Protein 2XKI (pdb70)

Sequence (110 aa):
MVNWAAVVDDFYYQELFKAHPEYQNKFGFKGVALGSLKGNAAYKTQAGKTVDYINAAIGGSADAAGLASRHKGRNVGSSAEFHNAKACLAKACSAHGAPDLGHAIDDILSHL

B-factor: mean 14.35, std 7.24, range [3.32, 55.26]

CATH classification: 1.10.490.10

Foldseek 3Di:
DQPLLQLLLQLVLLLCVVVVVVLCLFPCNPPDSVCLVVDPRSVVVSVVVSVQLVCVVVVNHDLLVVLVVCVVSVHALVSLVSSLVSSQVSCVVRVHDRCNVVSVSNNVND

Secondary structure (DSSP, 8-state):
---HHHHHHHHHHHHHHH-GGGGGGSTTTT--GGGGGG-HHHHHHHHHHHHHHHHHHHT---HHHHHHHHHTTT--HHHHHHHHHHHHHHHHHTTPPP-HHHHHHHHTT-

Solvent-accessible surface area: 6294 Å² total; per-residue (Å²): 239,71,90,19,56,27,0,0,35,52,16,13,54,44,12,2,160,62,38,82,101,39,13,82,102,59,70,2,131,73,42,68,51,80,58,0,105,78,33,83,40,3,159,82,50,10,33,132,23,26,93,37,10,72,27,30,102,66,69,89,34,88,14,47,11,45,0,68,164,52,113,63,164,127,22,23,43,73,42,19,103,51,12,64,67,13,9,39,125,1,2,87,78,76,74,14,83,90,12,9,156,16,18,59,80,2,21,86,82,60

Organism: Cerebratulus lacteus (NCBI:txid6221)

InterPro domains:
  IPR000971 Globin [PF00042] (10-109)
  IPR000971 Globin [PS01033] (1-110)
  IPR009050 Globin-like superfamily [SSF46458] (3-108)
  IPR012292 Globin/Protoglobin [G3DSA:1.10.490.10] (1-110)
  IPR044399 Myoglobin-like, M family globin domain [cd01040] (9-110)

Nearest PDB structures (foldseek):
  1v07-assembly1_A  TM=1.008E+00  e=3.390E-16  Cerebratulus lacteus
  4f6b-assembly1_A  TM=1.008E+00  e=4.640E-16  Cerebratulus lacteus
  4f6g-assembly1_A  TM=1.008E+00  e=4.890E-16  Cerebratulus lacteus
  4f6j-assembly1_A  TM=1.007E+00  e=4.640E-16  Cerebratulus lacteus
  4f69-assembly1_A  TM=1.007E+00  e=4.890E-16  Cerebratulus lacteus

Radius of gyration: 13.08 Å; Cα contacts (8 Å, |Δi|>4): 104; chains: 1; bounding box: 24×34×31 Å

Structure (mmCIF, N/CA/C/O backbone):
data_2XKI
#
_entry.id   2XKI
#
_cell.length_a   42.503
_cell.length_b   43.197
_cell.length_c   60.168
_cell.angle_alpha   90.00
_cell.angle_beta   90.00
_cell.angle_gamma   90.00
#
_symmetry.space_group_name_H-M   'P 21 21 21'
#
loop_
_entity.id
_entity.type
_entity.pdbx_description
1 polymer 'NEURAL HEMOGLOBIN'
2 non-polymer 'PROTOPORPHYRIN IX CONTAINING FE'
3 non-polymer 'SULFATE ION'
4 non-polymer GLYCEROL
5 water water
#
loop_
_atom_site.group_PDB
_atom_site.id
_atom_site.type_symbol
_atom_site.label_atom_id
_atom_site.label_alt_id
_atom_site.label_comp_id
_atom_site.label_asym_id
_atom_site.label_entity_id
_atom_site.label_seq_id
_atom_site.pdbx_PDB_ins_code
_atom_site.Cartn_x
_atom_site.Cartn_y
_atom_site.Cartn_z
_atom_site.occupancy
_atom_site.B_iso_or_equiv
_atom_site.auth_seq_id
_atom_site.auth_comp_id
_atom_site.auth_asym_id
_atom_site.auth_atom_id
_atom_site.pdbx_PDB_model_num
ATOM 1 N N . MET A 1 1 ? 14.994 -12.417 15.204 1.00 22.61 0 MET A N 1
ATOM 2 C CA . MET A 1 1 ? 15.176 -10.993 15.646 1.00 20.14 0 MET A CA 1
ATOM 3 C C . MET A 1 1 ? 14.054 -10.159 15.017 1.00 19.22 0 MET A C 1
ATOM 4 O O . MET A 1 1 ? 13.614 -10.505 13.919 1.00 21.08 0 MET A O 1
ATOM 9 N N . VAL A 1 2 ? 13.567 -9.103 15.708 1.00 17.63 1 VAL A N 1
ATOM 10 C CA . VAL A 1 2 ? 12.481 -8.211 15.175 1.00 17.17 1 VAL A CA 1
ATOM 11 C C . VAL A 1 2 ? 12.913 -7.641 13.851 1.00 11.95 1 VAL A C 1
ATOM 12 O O . VAL A 1 2 ? 14.062 -7.239 13.723 1.00 13.92 1 VAL A O 1
ATOM 16 N N . ASN A 1 3 ? 12.008 -7.658 12.867 1.00 13.23 2 ASN A N 1
ATOM 17 C CA . ASN A 1 3 ? 12.348 -7.210 11.539 1.00 11.36 2 ASN A CA 1
ATOM 18 C C . ASN A 1 3 ? 12.199 -5.697 11.475 1.00 10.08 2 ASN A C 1
ATOM 19 O O . ASN A 1 3 ? 11.263 -5.173 10.868 1.00 10.44 2 ASN A O 1
ATOM 24 N N . TRP A 1 4 ? 13.134 -4.983 12.094 1.00 9.48 3 TRP A N 1
ATOM 25 C CA . TRP A 1 4 ? 13.024 -3.538 12.107 1.00 8.98 3 TRP A CA 1
ATOM 26 C C . TRP A 1 4 ? 13.094 -2.925 10.721 1.00 8.45 3 TRP A C 1
ATOM 27 O O . TRP A 1 4 ? 12.494 -1.884 10.494 1.00 9.20 3 TRP A O 1
ATOM 38 N N . ALA A 1 5 ? 13.805 -3.557 9.792 1.00 8.50 4 ALA A N 1
ATOM 39 C CA . ALA A 1 5 ? 13.827 -3.025 8.426 1.00 8.94 4 ALA A CA 1
ATOM 40 C C . ALA A 1 5 ? 12.431 -2.979 7.819 1.00 8.55 4 ALA A C 1
ATOM 41 O O . ALA A 1 5 ? 12.043 -1.990 7.218 1.00 8.71 4 ALA A O 1
ATOM 43 N N . ALA A 1 6 ? 11.629 -4.014 8.048 1.00 8.95 5 ALA A N 1
ATOM 44 C CA . ALA A 1 6 ? 10.279 -4.053 7.515 1.00 8.86 5 ALA A CA 1
ATOM 45 C C . ALA A 1 6 ? 9.398 -3.052 8.259 1.00 9.05 5 ALA A C 1
ATOM 46 O O . ALA A 1 6 ? 8.546 -2.385 7.657 1.00 9.99 5 ALA A O 1
ATOM 48 N N . VAL A 1 7 ? 9.584 -2.937 9.568 1.00 9.34 6 VAL A N 1
ATOM 49 C CA . VAL A 1 7 ? 8.850 -1.933 10.328 1.00 10.17 6 VAL A CA 1
ATOM 50 C C . VAL A 1 7 ? 9.138 -0.523 9.794 1.00 8.38 6 VAL A C 1
ATOM 51 O O . VAL A 1 7 ? 8.226 0.270 9.557 1.00 9.15 6 VAL A O 1
ATOM 55 N N . VAL A 1 8 ? 10.415 -0.222 9.567 1.00 7.60 7 VAL A N 1
ATOM 56 C CA . VAL A 1 8 ? 10.806 1.085 9.066 1.00 7.51 7 VAL A CA 1
ATOM 57 C C . VAL A 1 8 ? 10.257 1.334 7.662 1.00 7.96 7 VAL A C 1
ATOM 58 O O . VAL A 1 8 ? 9.767 2.436 7.381 1.00 7.72 7 VAL A O 1
ATOM 62 N N . ASP A 1 9 ? 10.229 0.314 6.805 1.00 8.01 8 ASP A N 1
ATOM 63 C CA . ASP A 1 9 ? 9.612 0.539 5.502 1.00 8.10 8 ASP A CA 1
ATOM 64 C C . ASP A 1 9 ? 8.139 0.912 5.631 1.00 8.25 8 ASP A C 1
ATOM 65 O O . ASP A 1 9 ? 7.641 1.798 4.920 1.00 8.46 8 ASP A O 1
ATOM 70 N N . ASP A 1 10 ? 7.416 0.219 6.513 1.00 8.99 9 ASP A N 1
ATOM 71 C CA . ASP A 1 10 ? 6.003 0.535 6.723 1.00 10.00 9 ASP A CA 1
ATOM 72 C C . ASP A 1 10 ? 5.848 1.915 7.351 1.00 8.32 9 ASP A C 1
ATOM 73 O O . ASP A 1 10 ? 4.933 2.656 6.993 1.00 9.82 9 ASP A O 1
ATOM 78 N N . PHE A 1 11 ? 6.768 2.271 8.252 1.00 8.75 10 PHE A N 1
ATOM 79 C CA . PHE A 1 11 ? 6.754 3.597 8.852 1.00 9.72 10 PHE A CA 1
ATOM 80 C C . PHE A 1 11 ? 6.795 4.667 7.775 1.00 8.76 10 PHE A C 1
ATOM 81 O O . PHE A 1 11 ? 5.989 5.600 7.786 1.00 8.90 10 PHE A O 1
ATOM 89 N N . TYR A 1 12 ? 7.753 4.555 6.860 1.00 7.71 11 TYR A N 1
ATOM 90 C CA A TYR A 1 12 ? 7.862 5.586 5.855 0.70 7.66 11 TYR A CA 1
ATOM 91 C CA B TYR A 1 12 ? 7.911 5.520 5.768 0.30 8.22 11 TYR A CA 1
ATOM 92 C C . TYR A 1 12 ? 6.693 5.579 4.882 1.00 7.36 11 TYR A C 1
ATOM 93 O O . TYR A 1 12 ? 6.273 6.643 4.433 1.00 7.79 11 TYR A O 1
ATOM 110 N N . GLN A 1 13 ? 6.127 4.412 4.586 1.00 8.60 12 GLN A N 1
ATOM 111 C CA . GLN A 1 13 ? 4.904 4.409 3.790 1.00 9.12 12 GLN A CA 1
ATOM 112 C C . GLN A 1 13 ? 3.800 5.200 4.501 1.00 10.08 12 GLN A C 1
ATOM 113 O O . GLN A 1 13 ? 3.111 6.025 3.880 1.00 12.03 12 GLN A O 1
ATOM 119 N N . GLU A 1 14 ? 3.634 4.963 5.800 1.00 8.84 13 GLU A N 1
ATOM 120 C CA . GLU A 1 14 ? 2.601 5.674 6.563 1.00 10.59 13 GLU A CA 1
ATOM 121 C C . GLU A 1 14 ? 2.908 7.177 6.625 1.00 10.04 13 GLU A C 1
ATOM 122 O O . GLU A 1 14 ? 2.005 8.022 6.463 1.00 10.73 13 GLU A O 1
ATOM 128 N N . LEU A 1 15 ? 4.170 7.503 6.912 1.00 8.68 14 LEU A N 1
ATOM 129 C CA . LEU A 1 15 ? 4.562 8.884 7.094 1.00 8.91 14 LEU A CA 1
ATOM 130 C C . LEU A 1 15 ? 4.310 9.699 5.821 1.00 9.01 14 LEU A C 1
ATOM 131 O O . LEU A 1 15 ? 3.716 10.770 5.865 1.00 8.99 14 LEU A O 1
ATOM 136 N N . PHE A 1 16 ? 4.781 9.203 4.684 1.00 8.66 15 PHE A N 1
ATOM 137 C CA . PHE A 1 16 ? 4.677 9.958 3.454 1.00 9.00 15 PHE A CA 1
ATOM 138 C C . PHE A 1 16 ? 3.299 9.886 2.826 1.00 9.94 15 PHE A C 1
ATOM 139 O O . PHE A 1 16 ? 2.909 10.782 2.077 1.00 12.55 15 PHE A O 1
ATOM 147 N N . LYS A 1 17 ? 2.534 8.847 3.134 1.00 9.82 16 LYS A N 1
ATOM 148 C CA . LYS A 1 17 ? 1.115 8.846 2.749 1.00 10.69 16 LYS A CA 1
ATOM 149 C C . LYS A 1 17 ? 0.349 9.982 3.439 1.00 9.98 16 LYS A C 1
ATOM 150 O O . LYS A 1 17 ? -0.464 10.664 2.815 1.00 12.02 16 LYS A O 1
ATOM 156 N N . ALA A 1 18 ? 0.583 10.160 4.735 1.00 10.50 17 ALA A N 1
ATOM 157 C CA . ALA A 1 18 ? -0.132 11.179 5.499 1.00 10.33 17 ALA A CA 1
ATOM 158 C C . ALA A 1 18 ? 0.465 12.561 5.285 1.00 9.74 17 ALA A C 1
ATOM 159 O O . ALA A 1 18 ? -0.265 13.545 5.361 1.00 12.15 17 ALA A O 1
ATOM 161 N N . HIS A 1 19 ? 1.773 12.652 5.017 1.00 9.51 18 HIS A N 1
ATOM 162 C CA . HIS A 1 19 ? 2.440 13.931 4.925 1.00 10.87 18 HIS A CA 1
ATOM 163 C C . HIS A 1 19 ? 3.376 13.878 3.737 1.00 10.42 18 HIS A C 1
ATOM 164 O O . HIS A 1 19 ? 4.578 13.809 3.906 1.00 10.64 18 HIS A O 1
ATOM 171 N N . PRO A 1 20 ? 2.813 13.900 2.519 1.00 10.53 19 PRO A N 1
ATOM 172 C CA . PRO A 1 20 ? 3.655 13.700 1.349 1.00 11.41 19 PRO A CA 1
ATOM 173 C C . PRO A 1 20 ? 4.736 14.767 1.241 1.00 9.39 19 PRO A C 1
ATOM 174 O O . PRO A 1 20 ? 5.809 14.497 0.709 1.00 10.91 19 PRO A O 1
ATOM 178 N N . GLU A 1 21 ? 4.463 15.968 1.739 1.00 11.83 20 GLU A N 1
ATOM 179 C CA . GLU A 1 21 ? 5.439 17.032 1.640 1.00 13.52 20 GLU A CA 1
ATOM 180 C C . GLU A 1 21 ? 6.728 16.775 2.428 1.00 11.11 20 GLU A C 1
ATOM 181 O O . GLU A 1 21 ? 7.784 17.306 2.085 1.00 11.57 20 GLU A O 1
ATOM 187 N N . TYR A 1 22 ? 6.661 15.915 3.450 1.00 10.39 21 TYR A N 1
ATOM 188 C CA . TYR A 1 22 ? 7.856 15.560 4.207 1.00 10.31 21 TYR A CA 1
ATOM 189 C C . TYR A 1 22 ? 8.874 14.928 3.280 1.00 8.81 21 TYR A C 1
ATOM 190 O O . TYR A 1 22 ? 10.069 15.062 3.493 1.00 9.78 21 TYR A O 1
ATOM 199 N N . GLN A 1 23 ? 8.396 14.202 2.280 1.00 8.59 22 GLN A N 1
ATOM 200 C CA . GLN A 1 23 ? 9.291 13.489 1.385 1.00 7.90 22 GLN A CA 1
ATOM 201 C C . GLN A 1 23 ? 10.182 14.463 0.603 1.00 9.55 22 GLN A C 1
ATOM 202 O O . GLN A 1 23 ? 11.260 14.100 0.144 1.00 9.50 22 GLN A O 1
ATOM 208 N N . ASN A 1 24 ? 9.733 15.709 0.457 1.00 9.53 23 ASN A N 1
ATOM 209 C CA . ASN A 1 24 ? 10.490 16.700 -0.309 1.00 11.03 23 ASN A CA 1
ATOM 210 C C . ASN A 1 24 ? 11.824 17.065 0.318 1.00 11.37 23 ASN A C 1
ATOM 211 O O . ASN A 1 24 ? 12.680 17.622 -0.357 1.00 13.66 23 ASN A O 1
ATOM 216 N N . LYS A 1 25 ? 11.980 16.780 1.610 1.00 9.54 24 LYS A N 1
ATOM 217 C CA . LYS A 1 25 ? 13.220 17.105 2.308 1.00 9.33 24 LYS A CA 1
ATOM 218 C C . LYS A 1 25 ? 14.312 16.061 2.102 1.00 9.13 24 LYS A C 1
ATOM 219 O O . LYS A 1 25 ? 15.412 16.244 2.588 1.00 9.38 24 LYS A O 1
ATOM 225 N N . PHE A 1 26 ? 13.995 14.967 1.413 1.00 9.29 25 PHE A N 1
ATOM 226 C CA . PHE A 1 26 ? 14.903 13.854 1.254 1.00 7.76 25 PHE A CA 1
ATOM 227 C C . PHE A 1 26 ? 15.449 13.749 -0.163 1.00 10.68 25 PHE A C 1
ATOM 228 O O . PHE A 1 26 ? 14.899 14.325 -1.109 1.00 11.62 25 PHE A O 1
ATOM 236 N N . GLY A 1 27 ? 16.502 12.944 -0.310 1.00 11.26 26 GLY A N 1
ATOM 237 C CA . GLY A 1 27 ? 17.123 12.716 -1.609 1.00 11.67 26 GLY A CA 1
ATOM 238 C C . GLY A 1 27 ? 16.278 11.862 -2.545 1.00 12.20 26 GLY A C 1
ATOM 239 O O 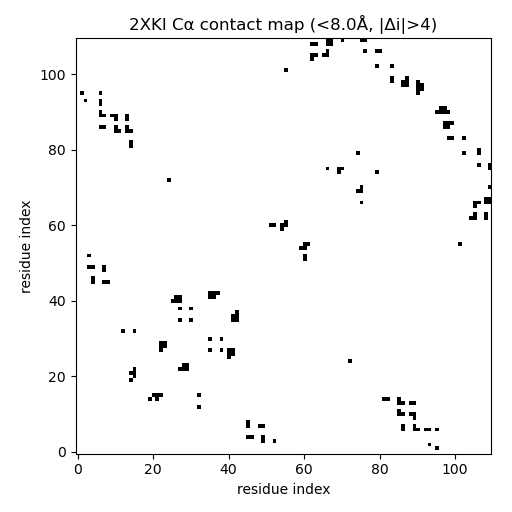. GLY A 1 27 ? 16.560 11.785 -3.724 1.00 15.06 26 GLY A O 1
ATOM 240 N N . PHE A 1 28 ? 15.195 11.280 -2.031 1.00 10.74 27 PHE A N 1
ATOM 241 C CA . PHE A 1 28 ? 14.209 10.549 -2.834 1.00 11.82 27 PHE A CA 1
ATOM 242 C C . PHE A 1 28 ? 12.925 11.343 -3.006 1.00 11.25 27 PHE A C 1
ATOM 243 O O . PHE A 1 28 ? 11.881 10.783 -3.314 1.00 11.25 27 PHE A O 1
ATOM 251 N N . LYS A 1 29 ? 13.019 12.661 -2.894 1.00 12.12 28 LYS A N 1
ATOM 252 C CA . LYS A 1 29 ? 11.928 13.542 -3.279 1.00 11.82 28 LYS A CA 1
ATOM 253 C C . LYS A 1 29 ? 11.337 13.117 -4.629 1.00 12.93 28 LYS A C 1
ATOM 254 O O . LYS A 1 29 ? 12.076 12.839 -5.581 1.00 15.03 28 LYS A O 1
ATOM 260 N N . GLY A 1 30 ? 10.006 13.078 -4.719 1.00 13.10 29 GLY A N 1
ATOM 261 C CA . GLY A 1 30 ? 9.329 12.841 -5.986 1.00 15.52 29 GLY A CA 1
ATOM 262 C C . GLY A 1 30 ? 9.113 11.379 -6.339 1.00 14.54 29 GLY A C 1
ATOM 263 O O . GLY A 1 30 ? 8.357 11.069 -7.260 1.00 18.91 29 GLY A O 1
ATOM 264 N N . VAL A 1 31 ? 9.840 10.479 -5.695 1.00 12.17 30 VAL A N 1
ATOM 265 C CA . VAL A 1 31 ? 9.787 9.063 -6.047 1.00 10.48 30 VAL A CA 1
ATOM 266 C C . VAL A 1 31 ? 8.471 8.427 -5.571 1.00 9.85 30 VAL A C 1
ATOM 267 O O . VAL A 1 31 ? 8.032 8.676 -4.444 1.00 10.64 30 VAL A O 1
ATOM 271 N N . ALA A 1 32 ? 7.802 7.673 -6.438 1.00 9.45 31 ALA A N 1
ATOM 272 C CA . ALA A 1 32 ? 6.555 7.016 -6.051 1.00 8.72 31 ALA A CA 1
ATOM 273 C C . ALA A 1 32 ? 6.793 6.172 -4.797 1.00 8.55 31 ALA A C 1
ATOM 274 O O . ALA A 1 32 ? 7.836 5.512 -4.672 1.00 9.10 31 ALA A O 1
ATOM 276 N N . LEU A 1 33 ? 5.808 6.143 -3.902 1.00 7.70 32 LEU A N 1
ATOM 277 C CA . LEU A 1 33 ? 5.945 5.375 -2.677 1.00 9.02 32 LEU A CA 1
ATOM 278 C C . LEU A 1 33 ? 6.248 3.915 -2.925 1.00 9.90 32 LEU A C 1
ATOM 279 O O . LEU A 1 33 ? 7.045 3.331 -2.202 1.00 9.45 32 LEU A O 1
ATOM 284 N N . GLY A 1 34 ? 5.614 3.339 -3.945 1.00 8.82 33 GLY A N 1
ATOM 285 C CA . GLY A 1 34 ? 5.822 1.945 -4.286 1.00 9.22 33 GLY A CA 1
ATOM 286 C C . GLY A 1 34 ? 7.176 1.686 -4.894 1.00 8.99 33 GLY A C 1
ATOM 287 O O . GLY A 1 34 ? 7.535 0.522 -5.086 1.00 12.29 33 GLY A O 1
ATOM 288 N N . SER A 1 35 ? 7.964 2.735 -5.141 1.00 8.95 34 SER A N 1
ATOM 289 C CA . SER A 1 35 ? 9.326 2.586 -5.701 1.00 10.29 34 SER A CA 1
ATOM 290 C C . SER A 1 35 ? 10.429 2.893 -4.705 1.00 9.82 34 SER A C 1
ATOM 291 O O . SER A 1 35 ? 11.601 2.836 -5.058 1.00 10.58 34 SER A O 1
ATOM 294 N N . LEU A 1 36 ? 10.075 3.327 -3.498 1.00 10.53 35 LEU A N 1
ATOM 295 C CA . LEU A 1 36 ? 11.117 3.708 -2.560 1.00 9.65 35 LEU A CA 1
ATOM 296 C C . LEU A 1 36 ? 12.109 2.584 -2.349 1.00 9.72 35 LEU A C 1
ATOM 297 O O . LEU A 1 36 ? 13.302 2.830 -2.225 1.00 9.95 35 LEU A O 1
ATOM 302 N N . LYS A 1 37 ? 11.629 1.346 -2.290 1.00 10.12 36 LYS A N 1
ATOM 303 C CA . LYS A 1 37 ? 12.530 0.237 -2.046 1.00 13.89 36 LYS A CA 1
ATOM 304 C C . LYS A 1 37 ? 13.576 0.089 -3.165 1.00 14.22 36 LYS A C 1
ATOM 305 O O . LYS A 1 37 ? 14.640 -0.465 -2.938 1.00 19.30 36 LYS A O 1
ATOM 311 N N . GLY A 1 38 ? 13.297 0.636 -4.346 1.00 12.16 37 GLY A N 1
ATOM 312 C CA . GLY A 1 38 ? 14.250 0.586 -5.458 1.00 12.56 37 GLY A CA 1
ATOM 313 C C . GLY A 1 38 ? 15.080 1.858 -5.618 1.00 11.30 37 GLY A C 1
ATOM 314 O O . GLY A 1 38 ? 15.732 2.051 -6.648 1.00 12.52 37 GLY A O 1
ATOM 315 N N . ASN A 1 39 ? 15.091 2.701 -4.584 1.00 11.08 38 ASN A N 1
ATOM 316 C CA . ASN A 1 39 ? 15.777 3.981 -4.657 1.00 10.72 38 ASN A CA 1
ATOM 317 C C . ASN A 1 39 ? 16.979 3.988 -3.711 1.00 9.06 38 ASN A C 1
ATOM 318 O O . ASN A 1 39 ? 16.844 3.708 -2.517 1.00 9.90 38 ASN A O 1
ATOM 323 N N . ALA A 1 40 ? 18.132 4.389 -4.224 1.00 9.93 39 ALA A N 1
ATOM 324 C CA . ALA A 1 40 ? 19.360 4.310 -3.470 1.00 9.91 39 ALA A CA 1
ATOM 325 C C . ALA A 1 40 ? 19.376 5.294 -2.304 1.00 8.91 39 ALA A C 1
ATOM 326 O O . ALA A 1 40 ? 19.843 4.959 -1.208 1.00 9.93 39 ALA A O 1
ATOM 328 N N . ALA A 1 41 ? 18.857 6.497 -2.519 1.00 8.23 40 ALA A N 1
ATOM 329 C CA . ALA A 1 41 ? 18.807 7.469 -1.421 1.00 7.34 40 ALA A CA 1
ATOM 330 C C . ALA A 1 41 ? 17.923 6.944 -0.286 1.00 7.25 40 ALA A C 1
ATOM 331 O O . ALA A 1 41 ? 18.265 7.066 0.912 1.00 7.76 40 ALA A O 1
ATOM 333 N N . TYR A 1 42 ? 16.792 6.332 -0.628 1.00 7.49 41 TYR A N 1
ATOM 334 C CA . TYR A 1 42 ? 15.896 5.773 0.373 1.00 8.10 41 TYR A CA 1
ATOM 335 C C . TYR A 1 42 ? 16.575 4.634 1.127 1.00 7.99 41 TYR A C 1
ATOM 336 O O . TYR A 1 42 ? 16.497 4.542 2.352 1.00 8.23 41 TYR A O 1
ATOM 345 N N . LYS A 1 43 ? 17.269 3.764 0.432 1.00 8.54 42 LYS A N 1
ATOM 346 C CA . LYS A 1 43 ? 17.898 2.618 1.068 1.00 10.48 42 LYS A CA 1
ATOM 347 C C . LYS A 1 43 ? 18.845 3.097 2.180 1.00 9.44 42 LYS A C 1
ATOM 348 O O . LYS A 1 43 ? 18.831 2.580 3.303 1.00 9.83 42 LYS A O 1
ATOM 354 N N . THR A 1 44 ? 19.613 4.108 1.861 1.00 9.61 43 THR A N 1
ATOM 355 C CA . THR A 1 44 ? 20.536 4.615 2.857 1.00 9.53 43 THR A CA 1
ATOM 356 C C . THR A 1 44 ? 19.808 5.232 4.048 1.00 8.81 43 THR A C 1
ATOM 357 O O . THR A 1 44 ? 20.144 4.972 5.205 1.00 9.56 43 THR A O 1
ATOM 361 N N . GLN A 1 45 ? 18.790 6.039 3.784 1.00 8.42 44 GLN A N 1
ATOM 362 C CA . GLN A 1 45 ? 18.057 6.680 4.871 1.00 7.47 44 GLN A CA 1
ATOM 363 C C . GLN A 1 45 ? 17.313 5.671 5.737 1.00 7.09 44 GLN A C 1
ATOM 364 O O . GLN A 1 45 ? 17.328 5.763 6.959 1.00 8.45 44 GLN A O 1
ATOM 375 N N . ALA A 1 46 ? 16.660 4.687 5.117 1.00 6.79 45 ALA A N 1
ATOM 376 C CA . ALA A 1 46 ? 15.953 3.666 5.873 1.00 6.71 45 ALA A CA 1
ATOM 377 C C . ALA A 1 46 ? 16.961 2.902 6.738 1.00 6.70 45 ALA A C 1
ATOM 378 O O . ALA A 1 46 ? 16.671 2.601 7.895 1.00 6.78 45 ALA A O 1
ATOM 380 N N . GLY A 1 47 ? 18.161 2.620 6.210 1.00 7.08 46 GLY A N 1
ATOM 381 C CA . GLY A 1 47 ? 19.163 1.918 7.004 1.00 7.69 46 GLY A CA 1
ATOM 382 C C . GLY A 1 47 ? 19.575 2.739 8.211 1.00 6.79 46 GLY A C 1
ATOM 383 O O . GLY A 1 47 ? 19.811 2.189 9.286 1.00 7.59 46 GLY A O 1
ATOM 384 N N . LYS A 1 48 ? 19.739 4.049 8.041 1.00 6.88 47 LYS A N 1
ATOM 385 C CA . LYS A 1 48 ? 20.0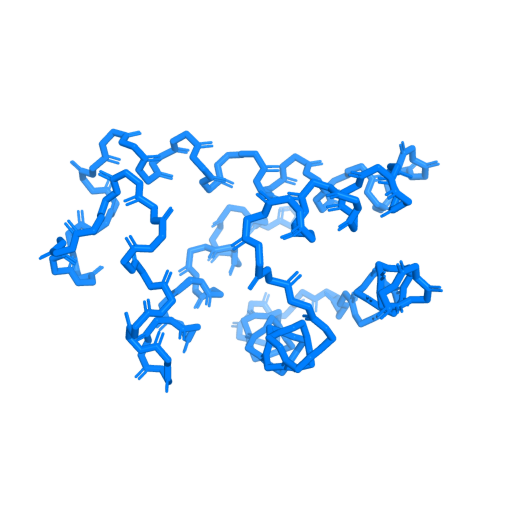79 4.887 9.184 1.00 7.74 47 LYS A CA 1
ATOM 386 C C . LYS A 1 48 ? 18.967 4.941 10.229 1.00 5.68 47 LYS A C 1
ATOM 387 O O . LYS A 1 48 ? 19.230 4.977 11.432 1.00 6.36 47 LYS A O 1
ATOM 393 N N . THR A 1 49 ? 17.715 4.888 9.780 1.00 6.14 48 THR A N 1
ATOM 394 C CA . THR A 1 49 ? 16.594 4.887 10.688 1.00 5.59 48 THR A CA 1
ATOM 395 C C . THR A 1 49 ? 16.558 3.578 11.472 1.00 6.38 48 THR A C 1
ATOM 396 O O . THR A 1 49 ? 16.392 3.582 12.697 1.00 6.25 48 THR A O 1
ATOM 400 N N . VAL A 1 50 ? 16.771 2.453 10.786 1.00 5.91 49 VAL A N 1
ATOM 401 C CA . VAL A 1 50 ? 16.853 1.163 11.464 1.00 6.90 49 VAL A CA 1
ATOM 402 C C . VAL A 1 50 ? 18.007 1.196 12.485 1.00 6.53 49 VAL A C 1
ATOM 403 O O . VAL A 1 50 ? 17.870 0.765 13.637 1.00 7.17 49 VAL A O 1
ATOM 407 N N . ASP A 1 51 ? 19.151 1.753 12.088 1.00 6.26 50 ASP A N 1
ATOM 408 C CA . ASP A 1 51 ? 20.275 1.840 13.012 1.00 7.16 50 ASP A CA 1
ATOM 409 C C . ASP A 1 51 ? 19.900 2.630 14.270 1.00 6.00 50 ASP A C 1
ATOM 410 O O . ASP A 1 51 ? 20.275 2.278 15.384 1.00 7.16 50 ASP A O 1
ATOM 415 N N . TYR A 1 52 ? 19.217 3.741 14.082 1.00 6.91 51 TYR A N 1
ATOM 416 C CA . TYR A 1 52 ? 18.850 4.562 15.210 1.00 7.29 51 TYR A CA 1
ATOM 417 C C . TYR A 1 52 ? 17.940 3.778 16.147 1.00 7.04 51 TYR A C 1
ATOM 418 O O . TYR A 1 52 ? 18.120 3.816 17.377 1.00 7.98 51 TYR A O 1
ATOM 427 N N . ILE A 1 53 ? 16.949 3.077 15.590 1.00 6.78 52 ILE A N 1
ATOM 428 C CA . ILE A 1 53 ? 16.064 2.259 16.413 1.00 6.84 52 ILE A CA 1
ATOM 429 C C . ILE A 1 53 ? 16.853 1.219 17.214 1.00 6.71 52 ILE A C 1
ATOM 430 O O . ILE A 1 53 ? 16.672 1.080 18.413 1.00 6.89 52 ILE A O 1
ATOM 435 N N . ASN A 1 54 ? 17.791 0.532 16.565 1.00 6.64 53 ASN A N 1
ATOM 436 C CA . ASN A 1 54 ? 18.585 -0.467 17.274 1.00 7.22 53 ASN A CA 1
ATOM 437 C C . ASN A 1 54 ? 19.457 0.200 18.332 1.00 7.04 53 ASN A C 1
ATOM 438 O O . ASN A 1 54 ? 19.713 -0.382 19.396 1.00 7.57 53 ASN A O 1
ATOM 443 N N . ALA A 1 55 ? 19.913 1.427 18.073 1.00 7.19 54 ALA A N 1
ATOM 444 C CA . ALA A 1 55 ? 20.662 2.166 19.079 1.00 7.36 54 ALA A CA 1
ATOM 445 C C . ALA A 1 55 ? 19.784 2.581 20.263 1.00 8.11 54 ALA A C 1
ATOM 446 O O . ALA A 1 55 ? 20.222 2.524 21.408 1.00 8.69 54 ALA A O 1
ATOM 448 N N . ALA A 1 56 ? 18.556 3.001 20.004 1.00 7.86 55 ALA A N 1
ATOM 449 C CA . ALA A 1 56 ? 17.678 3.388 21.087 1.00 8.50 55 ALA A CA 1
ATOM 450 C C . ALA A 1 56 ? 17.382 2.175 21.968 1.00 7.67 55 ALA A C 1
ATOM 451 O O . ALA A 1 56 ? 17.405 2.279 23.191 1.00 10.21 55 ALA A O 1
ATOM 453 N N . ILE A 1 57 ? 17.101 1.024 21.368 1.00 8.02 56 ILE A N 1
ATOM 454 C CA . ILE A 1 57 ? 16.836 -0.198 22.130 1.00 8.35 56 ILE A CA 1
ATOM 455 C C . ILE A 1 57 ? 18.086 -0.646 22.865 1.00 8.82 56 ILE A C 1
ATOM 456 O O . ILE A 1 57 ? 18.019 -1.110 23.995 1.00 9.84 56 ILE A O 1
ATOM 461 N N . GLY A 1 58 ? 19.233 -0.487 22.224 1.00 7.85 57 GLY A N 1
ATOM 462 C CA . GLY A 1 58 ? 20.487 -0.935 22.805 1.00 9.45 57 GLY A CA 1
ATOM 463 C C . GLY A 1 58 ? 21.103 -0.011 23.837 1.00 11.20 57 GLY A C 1
ATOM 464 O O . GLY A 1 58 ? 22.020 -0.421 24.555 1.00 14.84 57 GLY A O 1
ATOM 465 N N . GLY A 1 59 ? 20.567 1.200 23.961 1.00 12.52 58 GLY A N 1
ATOM 466 C CA . GLY A 1 59 ? 20.950 2.133 25.019 1.00 15.98 58 GLY A CA 1
ATOM 467 C C . GLY A 1 59 ? 21.972 3.183 24.626 1.00 15.58 58 GLY A C 1
ATOM 468 O O . GLY A 1 59 ? 22.524 3.858 25.499 1.00 19.06 58 GLY A O 1
ATOM 469 N N . SER A 1 60 ? 22.320 3.255 23.347 1.00 14.70 59 SER A N 1
ATOM 470 C CA . SER A 1 60 ? 23.359 4.186 22.901 1.00 15.71 59 SER A CA 1
ATOM 471 C C . SER A 1 60 ? 22.883 5.325 22.031 1.00 15.58 59 SER A C 1
ATOM 472 O O . SER A 1 60 ? 23.704 6.096 21.533 1.00 17.32 59 SER A O 1
ATOM 475 N N . ALA A 1 61 ? 21.578 5.447 21.847 1.00 12.96 60 ALA A N 1
ATOM 476 C CA . ALA A 1 61 ? 21.061 6.463 20.937 1.00 12.77 60 ALA A CA 1
ATOM 477 C C . ALA A 1 61 ? 21.375 7.844 21.480 1.00 11.70 60 ALA A C 1
ATOM 478 O O . A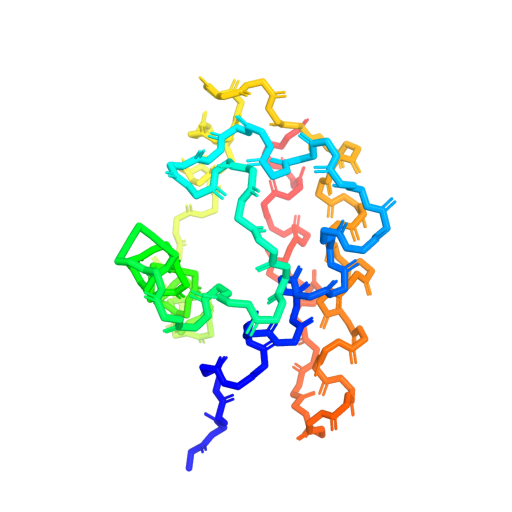LA A 1 61 ? 21.202 8.112 22.663 1.00 15.16 60 ALA A O 1
ATOM 480 N N . ASP A 1 62 ? 21.757 8.734 20.586 1.00 11.65 61 ASP A N 1
ATOM 481 C CA . ASP A 1 62 ? 21.978 10.124 20.918 1.00 13.37 61 ASP A CA 1
ATOM 482 C C . ASP A 1 62 ? 20.732 10.919 20.512 1.00 11.06 61 ASP A C 1
ATOM 483 O O . ASP A 1 62 ? 20.685 11.511 19.433 1.00 11.15 61 ASP A O 1
ATOM 488 N N . ALA A 1 63 ? 19.712 10.929 21.375 1.00 11.52 62 ALA A N 1
ATOM 489 C CA . ALA A 1 63 ? 18.449 11.584 21.062 1.00 10.82 62 AL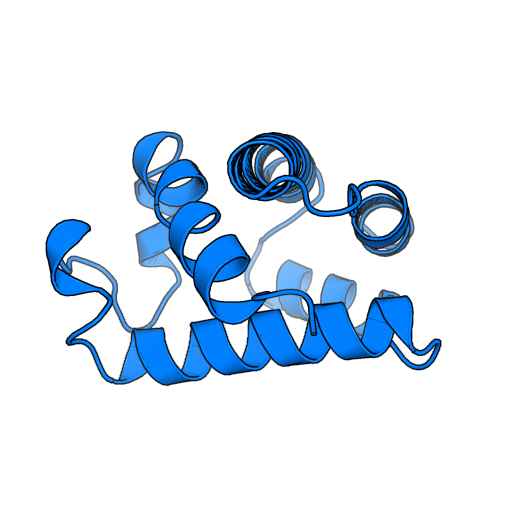A A CA 1
ATOM 490 C C . ALA A 1 63 ? 18.652 13.087 20.909 1.00 10.19 62 ALA A C 1
ATOM 491 O O . ALA A 1 63 ? 18.054 13.711 20.040 1.00 9.95 62 ALA A O 1
ATOM 493 N N . ALA A 1 64 ? 19.540 13.672 21.712 1.00 11.12 63 ALA A N 1
ATOM 494 C CA . ALA A 1 64 ? 19.782 15.119 21.621 1.00 12.30 63 ALA A CA 1
ATOM 495 C C . ALA A 1 64 ? 20.397 15.432 20.265 1.00 9.16 63 ALA A C 1
ATOM 496 O O . ALA A 1 64 ? 20.016 16.416 19.605 1.00 10.36 63 ALA A O 1
ATOM 498 N N . GLY A 1 65 ? 21.356 14.611 19.834 1.00 10.82 64 GLY A N 1
ATOM 499 C CA . GLY A 1 65 ? 22.005 14.842 18.551 1.00 10.06 64 GLY A CA 1
ATOM 500 C C . GLY A 1 65 ? 21.042 14.665 17.394 1.00 8.77 64 GLY A C 1
ATOM 501 O O . GLY A 1 65 ? 21.121 15.370 16.389 1.00 9.30 64 GLY A O 1
ATOM 502 N N . LEU A 1 66 ? 20.169 13.673 17.488 1.00 8.67 65 LEU A N 1
ATOM 503 C CA . LEU A 1 66 ? 19.226 13.439 16.405 1.00 8.23 65 LEU A CA 1
ATOM 504 C C . LEU A 1 66 ? 18.241 14.589 16.334 1.00 8.61 65 LEU A C 1
ATOM 505 O O . LEU A 1 66 ? 17.891 15.059 15.252 1.00 7.80 65 LEU A O 1
ATOM 510 N N . ALA A 1 67 ? 17.765 15.040 17.493 1.00 8.01 66 ALA A N 1
ATOM 511 C CA . ALA A 1 67 ? 16.849 16.182 17.518 1.00 8.37 66 ALA A CA 1
ATOM 512 C C . ALA A 1 67 ? 17.506 17.407 16.873 1.00 7.67 66 ALA A C 1
ATOM 513 O O . ALA A 1 67 ? 16.902 18.125 16.075 1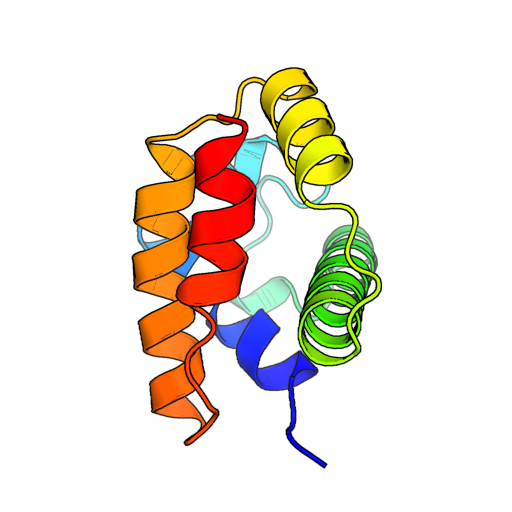.00 8.57 66 ALA A O 1
ATOM 515 N N . SER A 1 68 ? 18.744 17.679 17.260 1.00 7.39 67 SER A N 1
ATOM 516 C CA . SER A 1 68 ? 19.447 18.848 16.751 1.00 7.53 67 SER A CA 1
ATOM 517 C C . SER A 1 68 ? 19.603 18.780 15.221 1.00 6.88 67 SER A C 1
ATOM 518 O O . SER A 1 68 ? 19.433 19.785 14.503 1.00 8.23 67 SER A O 1
ATOM 521 N N . ARG A 1 69 ? 19.888 17.586 14.711 1.00 6.82 68 ARG A N 1
ATOM 522 C CA . ARG A 1 69 ? 20.022 17.435 13.284 1.00 7.92 68 ARG A CA 1
ATOM 523 C C . ARG A 1 69 ? 18.690 17.637 12.578 1.00 6.13 68 ARG A C 1
ATOM 524 O O . ARG A 1 69 ? 18.668 18.162 11.464 1.00 7.77 68 ARG A O 1
ATOM 532 N N . HIS A 1 70 ? 17.583 17.210 13.186 1.00 6.89 69 HIS A N 1
ATOM 533 C CA . HIS A 1 70 ? 16.292 17.470 12.571 1.00 7.52 69 HIS A CA 1
ATOM 534 C C . HIS A 1 70 ? 15.920 18.940 12.610 1.00 8.56 69 HIS A C 1
ATOM 535 O O . HIS A 1 70 ? 15.417 19.475 11.636 1.00 8.49 69 HIS A O 1
ATOM 542 N N . LYS A 1 71 ? 16.225 19.629 13.702 1.00 8.18 70 LYS A N 1
ATOM 543 C CA . LYS A 1 71 ? 16.035 21.083 13.709 1.00 9.58 70 LYS A CA 1
ATOM 544 C C . LYS A 1 71 ? 16.841 21.718 12.589 1.00 8.95 70 LYS A C 1
ATOM 545 O O . LYS A 1 71 ? 16.418 22.700 12.005 1.00 10.30 70 LYS A O 1
ATOM 551 N N . GLY A 1 72 ? 18.002 21.150 12.277 1.00 8.62 71 GLY A N 1
ATOM 552 C CA . GLY A 1 72 ? 18.843 21.635 11.194 1.00 10.06 71 GLY A CA 1
ATOM 553 C C . GLY A 1 72 ? 18.249 21.434 9.812 1.00 8.99 71 GLY A C 1
ATOM 554 O O . GLY A 1 72 ? 18.834 21.900 8.828 1.00 11.58 71 GLY A O 1
ATOM 555 N N . ARG A 1 73 ? 17.142 20.692 9.704 1.00 9.14 72 ARG A N 1
ATOM 556 C CA . ARG A 1 73 ? 16.411 20.524 8.455 1.00 8.95 72 ARG A CA 1
ATOM 557 C C . ARG A 1 73 ? 15.022 21.180 8.603 1.00 9.47 72 ARG A C 1
ATOM 558 O O . ARG A 1 73 ? 14.126 20.911 7.808 1.00 10.64 72 ARG A O 1
ATOM 566 N N . ASN A 1 74 ? 14.841 21.998 9.639 1.00 9.80 73 ASN A N 1
ATOM 567 C CA . ASN A 1 74 ? 13.542 22.589 9.963 1.00 11.02 73 ASN A CA 1
ATOM 568 C C . ASN A 1 74 ? 12.442 21.569 10.190 1.00 10.21 73 ASN A C 1
ATOM 569 O O . ASN A 1 74 ? 11.326 21.736 9.707 1.00 11.93 73 ASN A O 1
ATOM 574 N N . VAL A 1 75 ? 12.805 20.487 10.873 1.00 10.81 74 VAL A N 1
ATOM 575 C CA . VAL A 1 75 ? 11.852 19.464 11.279 1.00 10.72 74 VAL A CA 1
ATOM 576 C C . VAL A 1 75 ? 11.778 19.518 12.807 1.00 12.15 74 VAL A C 1
ATOM 577 O O . VAL A 1 75 ? 12.808 19.461 13.499 1.00 16.47 74 VAL A O 1
ATOM 581 N N . GLY A 1 76 ? 10.572 19.664 13.337 1.00 13.42 75 GLY A N 1
ATOM 582 C CA . GLY A 1 76 ? 10.424 19.903 14.771 1.00 14.72 75 GLY A CA 1
ATOM 583 C C . GLY A 1 76 ? 9.422 19.000 15.447 1.00 13.64 75 GLY A C 1
ATOM 584 O O . GLY A 1 76 ? 9.116 17.895 14.970 1.00 13.79 75 GLY A O 1
ATOM 585 N N . SER A 1 77 ? 8.892 19.484 16.566 1.00 15.79 76 SER A N 1
ATOM 586 C CA A SER A 1 77 ? 8.017 18.698 17.431 0.50 15.29 76 SER A CA 1
ATOM 587 C CA B SER A 1 77 ? 8.051 18.647 17.404 0.50 16.14 76 SER A CA 1
ATOM 588 C C . SER A 1 77 ? 6.774 18.203 16.689 1.00 16.02 76 SER A C 1
ATOM 589 O O . SER A 1 77 ? 6.358 17.048 16.821 1.00 15.31 76 SER A O 1
ATOM 594 N N . ALA A 1 78 ? 6.171 19.084 15.899 1.00 17.29 77 ALA A N 1
ATOM 595 C CA . ALA A 1 78 ? 4.943 18.710 15.206 1.00 17.57 77 ALA A CA 1
ATOM 596 C C . ALA A 1 78 ? 5.149 17.492 14.299 1.00 16.46 77 ALA A C 1
ATOM 597 O O . ALA A 1 78 ? 4.400 16.515 14.344 1.00 16.10 77 ALA A O 1
ATOM 599 N N . GLU A 1 79 ? 6.215 17.531 13.513 1.00 14.77 78 GLU A N 1
ATOM 600 C CA . GLU A 1 79 ? 6.523 16.426 12.616 1.00 13.67 78 GLU A CA 1
ATOM 601 C C . GLU A 1 79 ? 6.799 15.150 13.411 1.00 12.75 78 GLU A C 1
ATOM 602 O O . GLU A 1 79 ? 6.349 14.074 13.038 1.00 11.83 78 GLU A O 1
ATOM 608 N N . PHE A 1 80 ? 7.518 15.275 14.528 1.00 11.67 79 PHE A N 1
ATOM 609 C CA . PHE A 1 80 ? 7.808 14.108 15.350 1.00 11.52 79 PHE A CA 1
ATOM 610 C C . PHE A 1 80 ? 6.608 13.538 16.062 1.00 12.01 79 PHE A C 1
ATOM 611 O O . PHE A 1 80 ? 6.543 12.333 16.269 1.00 13.58 79 PHE A O 1
ATOM 619 N N . HIS A 1 81 ? 5.648 14.383 16.425 1.00 12.83 80 HIS A N 1
ATOM 620 C CA . HIS A 1 81 ? 4.409 13.813 16.923 1.00 15.35 80 HIS A CA 1
ATOM 621 C C . HIS A 1 81 ? 3.655 13.044 15.829 1.00 13.73 80 HIS A C 1
ATOM 622 O O . HIS A 1 81 ? 3.168 11.937 16.076 1.00 14.58 80 HIS A O 1
ATOM 629 N N . ASN A 1 82 ? 3.688 13.543 14.590 1.00 13.71 81 ASN A N 1
ATOM 630 C CA . ASN A 1 82 ? 3.140 12.776 13.464 1.00 14.08 81 ASN A CA 1
ATOM 631 C C . ASN A 1 82 ? 3.895 11.479 13.222 1.00 13.47 81 ASN A C 1
ATOM 632 O O . ASN A 1 82 ? 3.294 10.409 13.049 1.00 15.05 81 ASN A O 1
ATOM 637 N N . ALA A 1 83 ? 5.218 11.556 13.313 1.00 11.73 82 ALA A N 1
ATOM 638 C CA . ALA A 1 83 ? 6.043 10.373 13.145 1.00 12.10 82 ALA A CA 1
ATOM 639 C C . ALA A 1 83 ? 5.725 9.352 14.235 1.00 11.98 82 ALA A C 1
ATOM 640 O O . ALA A 1 83 ? 5.751 8.156 13.977 1.00 12.03 82 ALA A O 1
ATOM 642 N N . LYS A 1 84 ? 5.558 9.816 15.471 1.00 13.81 83 LYS A N 1
ATOM 643 C CA . LYS A 1 84 ? 5.289 8.905 16.573 1.00 15.76 83 LYS A CA 1
ATOM 644 C C . LYS A 1 84 ? 4.032 8.082 16.247 1.00 14.19 83 LYS A C 1
ATOM 645 O O . LYS A 1 84 ? 3.998 6.861 16.426 1.00 15.15 83 LYS A O 1
ATOM 651 N N . ALA A 1 85 ? 3.008 8.743 15.722 1.00 14.06 84 ALA A N 1
ATOM 652 C CA . ALA A 1 85 ? 1.784 8.032 15.351 1.00 13.46 84 ALA A CA 1
ATOM 653 C C . ALA A 1 85 ? 2.011 7.019 14.222 1.00 14.17 84 ALA A C 1
ATOM 654 O O . ALA A 1 85 ? 1.487 5.908 14.250 1.00 13.54 84 ALA A O 1
ATOM 656 N N . CYS A 1 86 ? 2.742 7.422 13.191 1.00 12.76 85 CYS A N 1
ATOM 657 C CA . CYS A 1 86 ? 3.016 6.530 12.077 1.00 13.67 85 CYS A CA 1
ATOM 658 C C . CYS A 1 86 ? 3.857 5.321 12.482 1.00 11.26 85 CYS A C 1
ATOM 659 O O . CYS A 1 86 ? 3.639 4.206 12.000 1.00 12.53 85 CYS A O 1
ATOM 662 N N . LEU A 1 87 ? 4.834 5.549 13.351 1.00 10.53 86 LEU A N 1
ATOM 663 C CA . LEU A 1 87 ? 5.704 4.470 13.786 1.00 10.49 86 LEU A CA 1
ATOM 664 C C . LEU A 1 87 ? 4.933 3.498 14.699 1.00 11.48 86 LEU A C 1
ATOM 665 O O . LEU A 1 87 ? 5.164 2.282 14.663 1.00 12.36 86 LEU A O 1
ATOM 670 N N . ALA A 1 88 ? 4.016 4.027 15.512 1.00 12.58 87 ALA A N 1
ATOM 671 C CA . ALA A 1 88 ? 3.193 3.155 16.340 1.00 14.33 87 ALA A CA 1
ATOM 672 C C . ALA A 1 88 ? 2.345 2.219 15.462 1.00 13.76 87 ALA A C 1
ATOM 673 O O . ALA A 1 88 ? 2.214 1.043 15.767 1.00 15.52 87 ALA A O 1
ATOM 675 N N . LYS A 1 89 ? 1.803 2.734 14.359 1.00 14.46 88 LYS A N 1
ATOM 676 C CA . LYS A 1 89 ? 1.065 1.907 13.399 1.00 15.72 88 LYS A CA 1
ATOM 677 C C . LYS A 1 89 ? 1.959 0.847 12.768 1.00 14.84 88 LYS A C 1
ATOM 678 O O . LYS A 1 89 ? 1.559 -0.312 12.643 1.00 16.49 88 LYS A O 1
ATOM 684 N N . ALA A 1 90 ? 3.160 1.243 12.354 1.00 13.40 89 ALA A N 1
ATOM 685 C CA . ALA A 1 90 ? 4.086 0.305 11.736 1.00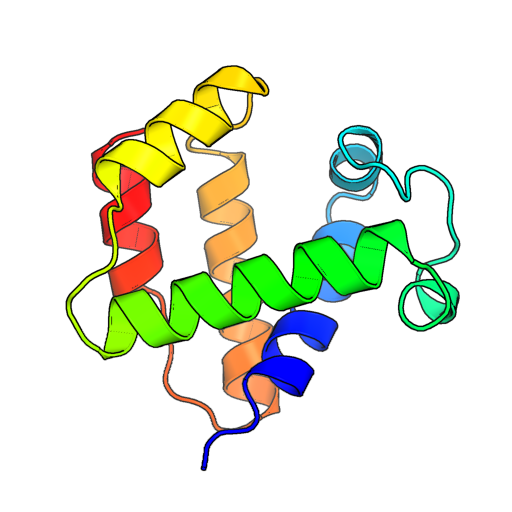 13.88 89 ALA A CA 1
ATOM 686 C C . ALA A 1 90 ? 4.523 -0.790 12.715 1.00 12.99 89 ALA A C 1
ATOM 687 O O . ALA A 1 90 ? 4.632 -1.952 12.333 1.00 15.72 89 ALA A O 1
ATOM 689 N N . CYS A 1 91 ? 4.780 -0.418 13.971 1.00 13.31 90 CYS A N 1
ATOM 690 C CA . CYS A 1 91 ? 5.180 -1.403 14.979 1.00 13.21 90 CYS A CA 1
ATOM 691 C C . CYS A 1 91 ? 4.057 -2.399 15.207 1.00 14.63 90 CYS A C 1
ATOM 692 O O . CYS A 1 91 ? 4.262 -3.609 15.208 1.00 16.21 90 CYS A O 1
ATOM 695 N N . SER A 1 92 ? 2.851 -1.884 15.357 1.00 14.46 91 SER A N 1
ATOM 696 C CA . SER A 1 92 ? 1.707 -2.734 15.629 1.00 18.09 91 SER A CA 1
ATOM 697 C C . SER A 1 92 ? 1.420 -3.683 14.461 1.00 16.29 91 SER A C 1
ATOM 698 O O . SER A 1 92 ? 1.074 -4.850 14.677 1.00 20.31 91 SER A O 1
ATOM 701 N N . ALA A 1 93 ? 1.637 -3.211 13.233 1.00 19.53 92 ALA A N 1
ATOM 702 C CA . ALA A 1 93 ? 1.452 -4.033 12.036 1.00 19.31 92 ALA A CA 1
ATOM 703 C C . ALA A 1 93 ? 2.400 -5.229 11.974 1.00 20.02 92 ALA A C 1
ATOM 704 O O . ALA A 1 93 ? 2.066 -6.252 11.374 1.00 25.24 92 ALA A O 1
ATOM 706 N N . HIS A 1 94 ? 3.515 -5.150 12.694 1.00 18.39 93 HIS A N 1
ATOM 707 C CA . HIS A 1 94 ? 4.496 -6.232 12.709 1.00 16.78 93 HIS A CA 1
ATOM 708 C C . HIS A 1 94 ? 4.545 -6.999 14.019 1.00 18.28 93 HIS A C 1
ATOM 709 O O . HIS A 1 94 ? 5.424 -7.840 14.223 1.00 20.09 93 HIS A O 1
ATOM 716 N N . GLY A 1 95 ? 3.655 -6.655 14.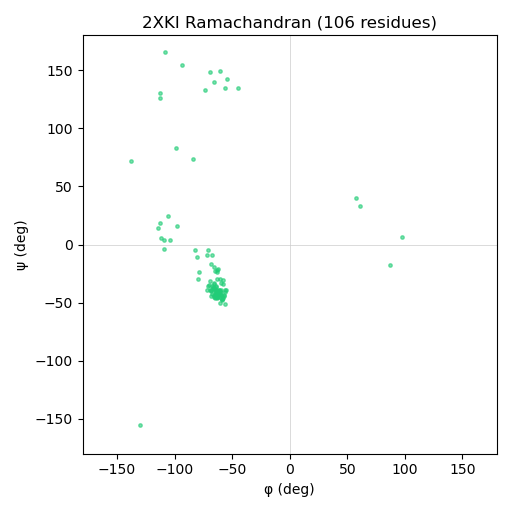939 1.00 18.09 94 GLY A N 1
ATOM 717 C CA . GLY A 1 95 ? 3.712 -7.215 16.292 1.00 19.18 94 GLY A CA 1
ATOM 718 C C . GLY A 1 95 ? 5.017 -6.874 16.996 1.00 18.49 94 GLY A C 1
ATOM 719 O O . GLY A 1 95 ? 5.506 -7.628 17.834 1.00 19.20 94 GLY A O 1
ATOM 720 N N . ALA A 1 96 ? 5.551 -5.695 16.693 1.00 18.33 95 ALA A N 1
ATOM 721 C CA . ALA A 1 96 ? 6.814 -5.204 17.270 1.00 16.51 95 ALA A CA 1
ATOM 722 C C . ALA A 1 96 ? 6.529 -4.358 18.499 1.00 17.20 95 ALA A C 1
ATOM 723 O O . ALA A 1 96 ? 5.468 -3.744 18.594 1.00 16.68 95 ALA A O 1
ATOM 725 N N . PRO A 1 97 ? 7.497 -4.272 19.433 1.00 14.28 96 PRO A N 1
ATOM 726 C CA . PRO A 1 97 ? 7.292 -3.366 20.539 1.00 13.95 96 PRO A CA 1
ATOM 727 C C . PRO A 1 97 ? 7.141 -1.970 19.990 1.00 12.68 96 PRO A C 1
ATOM 728 O O . PRO A 1 97 ? 7.786 -1.598 18.994 1.00 13.60 96 PRO A O 1
ATOM 732 N N . ASP A 1 98 ? 6.366 -1.181 20.705 1.00 12.68 97 ASP A N 1
ATOM 733 C CA . ASP A 1 98 ? 6.230 0.222 20.438 1.00 12.91 97 ASP A CA 1
ATOM 734 C C . ASP A 1 98 ? 7.515 0.956 20.766 1.00 12.81 97 ASP A C 1
ATOM 735 O O . ASP A 1 98 ? 8.284 0.552 21.647 1.00 14.45 97 ASP A O 1
ATOM 740 N N . LEU A 1 99 ? 7.763 2.017 20.009 1.00 12.44 98 LEU A N 1
ATOM 741 C CA . LEU A 1 99 ? 8.954 2.844 20.153 1.00 11.99 98 LEU A CA 1
ATOM 742 C C . LEU A 1 99 ? 8.629 4.241 20.657 1.00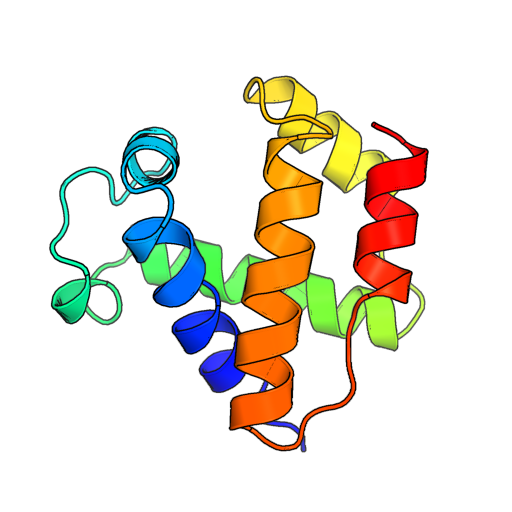 11.46 98 LEU A C 1
ATOM 743 O O . LEU A 1 99 ? 9.436 5.170 20.539 1.00 12.61 98 LEU A O 1
ATOM 748 N N . GLY A 1 100 ? 7.453 4.407 21.238 1.00 12.82 99 GLY A N 1
ATOM 749 C CA . GLY A 1 100 ? 7.029 5.706 21.699 1.00 14.04 99 GLY A CA 1
ATOM 750 C C . GLY A 1 100 ? 7.975 6.362 22.678 1.00 14.14 99 GLY A C 1
ATOM 751 O O . GLY A 1 100 ? 8.171 7.570 22.630 1.00 16.03 99 GLY A O 1
ATOM 752 N N . HIS A 1 101 ? 8.522 5.592 23.615 1.00 14.38 100 HIS A N 1
ATOM 753 C CA . HIS A 1 101 ? 9.485 6.170 24.558 1.00 15.97 100 HIS A CA 1
ATOM 754 C C . HIS A 1 101 ? 10.720 6.723 23.843 1.00 15.22 100 HIS A C 1
ATOM 755 O O . HIS A 1 101 ? 11.236 7.791 24.197 1.00 16.76 100 HIS A O 1
ATOM 762 N N . ALA A 1 102 ? 11.189 6.013 22.826 1.00 14.56 101 ALA A N 1
ATOM 763 C CA . ALA A 1 102 ? 12.329 6.522 22.065 1.00 14.85 101 ALA A CA 1
ATOM 764 C C . ALA A 1 102 ? 11.970 7.825 21.355 1.00 12.39 101 ALA A C 1
ATOM 765 O O . ALA A 1 102 ? 12.784 8.749 21.280 1.00 12.25 101 ALA A O 1
ATOM 767 N N . ILE A 1 103 ? 10.770 7.906 20.792 1.00 12.43 102 ILE A N 1
ATOM 768 C CA . ILE A 1 103 ? 10.387 9.126 20.117 1.00 11.54 102 ILE A CA 1
ATOM 769 C C . ILE A 1 103 ? 10.169 10.243 21.131 1.00 11.97 102 ILE A C 1
ATOM 770 O O . ILE A 1 103 ? 10.579 11.386 20.904 1.00 12.18 102 ILE A O 1
ATOM 775 N N . ASP A 1 104 ? 9.655 9.885 22.306 1.00 13.59 103 ASP A N 1
ATOM 776 C CA . ASP A 1 104 ? 9.542 10.854 23.384 1.00 15.25 103 ASP A CA 1
ATOM 777 C C . ASP A 1 104 ? 10.907 11.405 23.761 1.00 12.10 103 ASP A C 1
ATOM 778 O O . ASP A 1 104 ? 11.013 12.583 24.087 1.00 15.98 103 ASP A O 1
ATOM 783 N N . ASP A 1 105 ? 11.927 10.549 23.762 1.00 13.75 104 ASP A N 1
ATOM 784 C CA . ASP A 1 105 ? 13.275 11.015 24.091 1.00 15.16 104 ASP A CA 1
ATOM 785 C C . ASP A 1 105 ? 13.739 12.084 23.090 1.00 13.84 104 ASP A C 1
ATOM 786 O O . ASP A 1 105 ? 14.259 13.110 23.480 1.00 15.36 104 ASP A O 1
ATOM 791 N N . ILE A 1 106 ? 13.482 11.873 21.803 1.00 12.61 105 ILE A N 1
ATOM 792 C CA . ILE A 1 106 ? 13.793 12.885 20.793 1.00 11.44 105 ILE A CA 1
ATOM 793 C C . ILE A 1 106 ? 12.951 14.148 21.003 1.00 11.42 105 ILE A C 1
ATOM 794 O O . ILE A 1 106 ? 13.477 15.272 21.013 1.00 13.36 105 ILE A O 1
ATOM 799 N N . LEU A 1 107 ? 11.653 13.958 21.237 1.00 12.87 106 LEU A N 1
ATOM 800 C CA . LEU A 1 107 ? 10.749 15.079 21.451 1.00 14.62 106 LEU A CA 1
ATOM 801 C C . LEU A 1 107 ? 11.173 15.955 22.638 1.00 15.83 106 LEU A C 1
ATOM 802 O O . LEU A 1 107 ? 10.964 17.165 22.621 1.00 16.84 106 LEU A O 1
ATOM 807 N N . SER A 1 108 ? 11.816 15.366 23.641 1.00 16.29 107 SER A N 1
ATOM 808 C CA . SER A 1 108 ? 12.239 16.131 24.819 1.00 18.76 107 SER A CA 1
ATOM 809 C C . SER A 1 108 ? 13.353 17.134 24.491 1.00 19.02 107 SER A C 1
ATOM 810 O O . SER A 1 108 ? 13.646 18.011 25.300 1.00 21.68 107 SER A O 1
ATOM 813 N N . HIS A 1 109 ? 14.013 16.964 23.341 1.00 17.98 108 HIS A N 1
ATOM 814 C CA . HIS A 1 109 ? 15.027 17.910 22.873 1.00 18.47 108 HIS A CA 1
ATOM 815 C C . HIS A 1 109 ? 14.525 18.811 21.749 1.00 19.26 108 HIS A C 1
ATOM 816 O O . HIS A 1 109 ? 15.299 19.592 21.201 1.00 20.73 108 HIS A O 1
ATOM 823 N N . LEU A 1 110 ? 13.242 18.691 21.403 1.00 19.67 109 LEU A N 1
ATOM 824 C CA . LEU A 1 110 ? 12.603 19.540 20.382 1.00 19.99 109 LEU A CA 1
ATOM 825 C C . LEU A 1 110 ? 11.689 20.597 20.999 1.00 24.89 109 LEU A C 1
ATOM 826 O O . LEU A 1 110 ? 11.070 21.412 20.302 1.00 29.41 109 LEU A O 1
#